Protein AF-A0AAN4Q5N5-F1 (afdb_monomer)

Radius of gyration: 26.05 Å; Cα contacts (8 Å, |Δi|>4): 125; chains: 1; bounding box: 65×45×70 Å

Mean predicted aligned error: 14.36 Å

Structure (mmCIF, N/CA/C/O backbone):
data_AF-A0AAN4Q5N5-F1
#
_entry.id   AF-A0AAN4Q5N5-F1
#
loop_
_atom_site.group_PDB
_atom_site.id
_atom_site.type_symbol
_atom_site.label_atom_id
_atom_site.label_alt_id
_atom_site.label_comp_id
_atom_site.label_asym_id
_atom_site.label_entity_id
_atom_site.label_seq_id
_atom_site.pdbx_PDB_ins_code
_atom_site.Cartn_x
_atom_site.Cartn_y
_atom_site.Cartn_z
_atom_site.occupancy
_atom_site.B_iso_or_equiv
_atom_site.auth_seq_id
_atom_site.auth_comp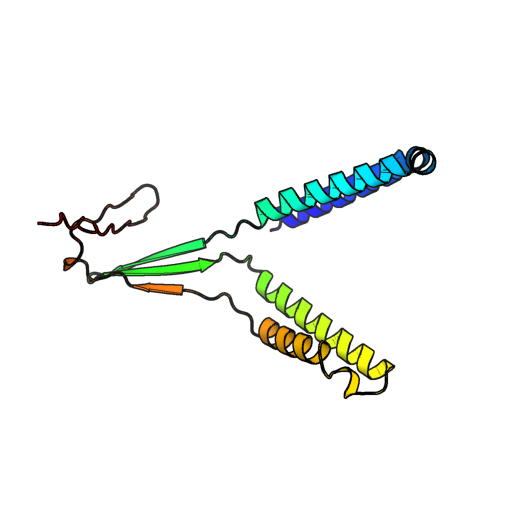_id
_atom_site.auth_asym_id
_atom_site.auth_atom_id
_atom_site.pdbx_PDB_model_num
ATOM 1 N N . MET A 1 1 ? 8.449 -7.986 3.850 1.00 55.00 1 MET A N 1
ATOM 2 C CA . MET A 1 1 ? 7.048 -8.357 4.132 1.00 55.00 1 MET A CA 1
ATOM 3 C C . MET A 1 1 ? 6.889 -9.237 5.375 1.00 55.00 1 MET A C 1
ATOM 5 O O . MET A 1 1 ? 6.251 -8.759 6.300 1.00 55.00 1 MET A O 1
ATOM 9 N N . ILE A 1 2 ? 7.484 -10.440 5.478 1.00 56.78 2 ILE A N 1
ATOM 10 C CA . ILE A 1 2 ? 7.458 -11.244 6.734 1.00 56.78 2 ILE A CA 1
ATOM 11 C C . ILE A 1 2 ? 7.983 -10.428 7.930 1.00 56.78 2 ILE A C 1
ATOM 13 O O . ILE A 1 2 ? 7.387 -10.409 9.001 1.00 56.78 2 ILE A O 1
ATOM 17 N N . THR A 1 3 ? 9.036 -9.644 7.704 1.00 63.94 3 THR A N 1
ATOM 18 C CA . THR A 1 3 ? 9.604 -8.712 8.687 1.00 63.94 3 THR A CA 1
ATOM 19 C C . THR A 1 3 ? 8.693 -7.528 9.027 1.00 63.94 3 THR A C 1
ATOM 21 O O . THR A 1 3 ? 8.743 -7.028 10.144 1.00 63.94 3 THR A O 1
ATOM 24 N N . GLN A 1 4 ? 7.836 -7.093 8.096 1.00 65.94 4 GLN A N 1
ATOM 25 C CA . GLN A 1 4 ? 6.906 -5.974 8.307 1.00 65.94 4 GLN A CA 1
ATOM 26 C C . GLN A 1 4 ? 5.695 -6.418 9.124 1.00 65.94 4 GLN A C 1
ATOM 28 O O . GLN A 1 4 ? 5.350 -5.749 10.089 1.00 65.94 4 GLN A O 1
ATOM 33 N N . LEU A 1 5 ? 5.111 -7.571 8.780 1.00 67.81 5 LEU A N 1
ATOM 34 C CA . LEU A 1 5 ? 4.032 -8.194 9.551 1.00 67.81 5 LEU A CA 1
ATOM 35 C C . LEU A 1 5 ? 4.487 -8.513 10.979 1.00 67.81 5 LEU A C 1
ATOM 37 O O . LEU A 1 5 ? 3.777 -8.197 11.933 1.00 67.81 5 LEU A O 1
ATOM 41 N N . GLY A 1 6 ? 5.700 -9.058 11.128 1.00 75.94 6 GLY A N 1
ATOM 42 C CA . GLY A 1 6 ? 6.315 -9.292 12.434 1.00 75.94 6 GLY A CA 1
ATOM 43 C C . GLY A 1 6 ? 6.485 -8.003 13.239 1.00 75.94 6 GLY A C 1
ATOM 44 O O . GLY A 1 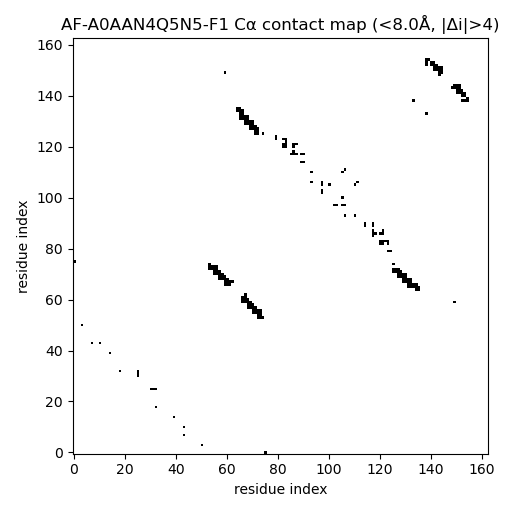6 ? 6.060 -7.949 14.388 1.00 75.94 6 GLY A O 1
ATOM 45 N N . PHE A 1 7 ? 7.019 -6.940 12.632 1.00 77.31 7 PHE A N 1
ATOM 46 C CA . PHE A 1 7 ? 7.175 -5.645 13.300 1.00 77.31 7 PHE A CA 1
ATOM 47 C C . PHE A 1 7 ? 5.831 -5.051 13.740 1.00 77.31 7 PHE A C 1
ATOM 49 O O . PHE A 1 7 ? 5.690 -4.651 14.892 1.00 77.31 7 PHE A O 1
ATOM 56 N N . THR A 1 8 ? 4.813 -5.062 12.872 1.00 80.06 8 THR A N 1
ATOM 57 C CA . THR A 1 8 ? 3.473 -4.573 13.231 1.00 80.06 8 THR A CA 1
ATOM 58 C C . THR A 1 8 ? 2.833 -5.394 14.347 1.00 80.06 8 THR A C 1
ATOM 60 O O . THR A 1 8 ? 2.217 -4.821 15.241 1.00 80.06 8 THR A O 1
ATOM 63 N N . ALA A 1 9 ? 3.007 -6.719 14.342 1.00 83.06 9 ALA A N 1
ATOM 64 C CA . ALA A 1 9 ? 2.487 -7.586 15.393 1.00 83.06 9 ALA A CA 1
ATOM 65 C C . ALA A 1 9 ? 3.173 -7.308 16.739 1.00 83.06 9 ALA A C 1
ATOM 67 O O . ALA A 1 9 ? 2.493 -7.130 17.746 1.00 83.06 9 ALA A O 1
ATOM 68 N N . VAL A 1 10 ? 4.505 -7.187 16.749 1.00 85.56 10 VAL A N 1
ATOM 69 C CA . VAL A 1 10 ? 5.278 -6.823 17.947 1.00 85.56 10 VAL A CA 1
ATOM 70 C C . VAL A 1 10 ? 4.851 -5.451 18.478 1.00 85.56 10 VAL A C 1
ATOM 72 O O . VAL A 1 10 ? 4.644 -5.309 19.682 1.00 85.56 10 VAL A O 1
ATOM 75 N N . HIS A 1 11 ? 4.636 -4.467 17.600 1.00 85.06 11 HIS A N 1
ATOM 76 C CA . HIS A 1 11 ? 4.149 -3.135 17.979 1.00 85.06 11 HIS A CA 1
ATOM 77 C C . HIS A 1 11 ? 2.771 -3.168 18.635 1.00 85.06 11 HIS A C 1
ATOM 79 O O . HIS A 1 11 ? 2.568 -2.518 19.659 1.00 85.06 11 HIS A O 1
ATOM 85 N N . LEU A 1 12 ? 1.826 -3.928 18.076 1.00 85.75 12 LEU A N 1
ATOM 86 C CA . LEU A 1 12 ? 0.476 -4.050 18.632 1.00 85.75 12 LEU A CA 1
ATOM 87 C C . LEU A 1 12 ? 0.478 -4.782 19.978 1.00 85.75 12 LEU A C 1
ATOM 89 O O . LEU A 1 12 ? -0.199 -4.348 20.909 1.00 85.75 12 LEU A O 1
ATOM 93 N N . ILE A 1 13 ? 1.283 -5.840 20.112 1.00 89.38 13 ILE A N 1
ATOM 94 C CA . ILE A 1 13 ? 1.438 -6.578 21.372 1.00 89.38 13 ILE A CA 1
ATOM 95 C C . ILE A 1 13 ? 2.039 -5.662 22.444 1.00 89.38 13 ILE A C 1
ATOM 97 O O . ILE A 1 13 ? 1.462 -5.528 23.523 1.00 89.38 13 ILE A O 1
ATOM 101 N N . ALA A 1 14 ? 3.133 -4.960 22.137 1.00 86.94 14 ALA A N 1
ATOM 102 C CA . ALA A 1 14 ? 3.762 -4.019 23.061 1.00 86.94 14 ALA A CA 1
ATOM 103 C C . ALA A 1 14 ? 2.807 -2.887 23.474 1.00 86.94 14 ALA A C 1
ATOM 105 O O . ALA A 1 14 ? 2.705 -2.571 24.659 1.00 86.94 14 ALA A O 1
ATOM 106 N N . GLY A 1 15 ? 2.055 -2.323 22.522 1.00 86.44 15 GLY A N 1
ATOM 107 C CA . GLY A 1 15 ? 1.046 -1.301 22.801 1.00 86.44 15 GLY A CA 1
ATOM 108 C C . GLY A 1 15 ? -0.060 -1.810 23.728 1.00 86.44 15 GLY A C 1
ATOM 109 O O . GLY A 1 15 ? -0.404 -1.142 24.702 1.00 86.44 15 GLY A O 1
ATOM 110 N N . SER A 1 16 ? -0.567 -3.022 23.485 1.00 87.06 16 SER A N 1
ATOM 111 C CA . SER A 1 16 ? -1.609 -3.628 24.321 1.00 87.06 16 SER A CA 1
ATOM 112 C C . SER A 1 16 ? -1.138 -3.896 25.757 1.00 87.06 16 SER A C 1
ATOM 114 O O . SER A 1 16 ? -1.865 -3.596 26.703 1.00 87.06 16 SER A O 1
ATOM 116 N N . LEU A 1 17 ? 0.105 -4.360 25.937 1.00 88.75 17 LEU A N 1
ATOM 117 C CA . LEU A 1 17 ? 0.707 -4.592 27.253 1.00 88.75 17 LEU A CA 1
ATOM 118 C C . LEU A 1 17 ? 0.920 -3.291 28.036 1.00 88.75 17 LEU A C 1
ATOM 120 O O . LEU A 1 17 ? 0.670 -3.260 29.239 1.00 88.75 17 LEU A O 1
ATOM 124 N N . ILE A 1 18 ? 1.336 -2.210 27.368 1.00 87.06 18 ILE A N 1
ATOM 125 C CA . ILE A 1 18 ? 1.511 -0.893 28.001 1.00 87.06 18 ILE A CA 1
ATOM 126 C C . ILE A 1 18 ? 0.162 -0.323 28.449 1.00 87.06 18 ILE A C 1
ATOM 128 O O . ILE A 1 18 ? 0.055 0.194 29.562 1.00 87.06 18 ILE A O 1
ATOM 132 N N . ILE A 1 19 ? -0.874 -0.441 27.611 1.00 87.25 19 ILE A N 1
ATOM 133 C CA . ILE A 1 19 ? -2.231 0.012 27.948 1.00 87.25 19 ILE A CA 1
ATOM 134 C C . ILE A 1 19 ? -2.778 -0.773 29.144 1.00 87.25 19 ILE A C 1
ATOM 136 O O . ILE A 1 19 ? -3.340 -0.181 30.064 1.00 87.25 19 ILE A O 1
ATOM 140 N N . TRP A 1 20 ? -2.573 -2.090 29.157 1.00 87.75 20 TRP A N 1
ATOM 141 C CA . TRP A 1 20 ? -3.022 -2.958 30.240 1.00 87.75 20 TRP A CA 1
ATOM 142 C C . TRP A 1 20 ? -2.274 -2.696 31.557 1.00 87.75 20 TRP A C 1
ATOM 144 O O . TRP A 1 20 ? -2.907 -2.492 32.590 1.00 87.75 20 TRP A O 1
ATOM 154 N N . GLY A 1 21 ? -0.939 -2.617 31.531 1.00 88.94 21 GLY A N 1
ATOM 155 C CA . GLY A 1 21 ? -0.123 -2.374 32.727 1.00 88.94 21 GLY A CA 1
ATOM 156 C C . GLY A 1 21 ? -0.261 -0.961 33.308 1.00 88.94 21 GLY A C 1
ATOM 157 O O . GLY A 1 21 ? -0.098 -0.770 34.510 1.00 88.94 21 GLY A O 1
ATOM 158 N N . GLY A 1 22 ? -0.589 0.032 32.476 1.00 85.75 22 GLY A N 1
ATOM 159 C CA . GLY A 1 22 ? -0.805 1.422 32.889 1.00 85.75 22 GLY A CA 1
ATOM 160 C C . GLY A 1 22 ? -2.262 1.787 33.184 1.00 85.75 22 GLY A C 1
ATOM 161 O O . GLY A 1 22 ? -2.541 2.957 33.447 1.00 85.75 22 GLY A O 1
ATOM 162 N N . TRP A 1 23 ? -3.188 0.821 33.137 1.00 86.56 23 TRP A N 1
ATOM 163 C CA . TRP A 1 23 ? -4.637 1.051 33.166 1.00 86.56 23 TRP A CA 1
ATOM 164 C C . TRP A 1 23 ? -5.094 1.979 34.299 1.00 86.56 23 TRP A C 1
ATOM 166 O O . TRP A 1 23 ? -5.813 2.948 34.061 1.00 86.56 23 TRP A O 1
ATOM 176 N N . THR A 1 24 ? -4.614 1.745 35.521 1.00 87.06 24 THR A N 1
ATOM 177 C CA . THR A 1 24 ? -4.951 2.558 36.701 1.00 87.06 24 THR A CA 1
ATOM 178 C C . THR A 1 24 ? -4.509 4.013 36.549 1.00 87.06 24 THR A C 1
ATOM 180 O O . THR A 1 24 ? -5.281 4.932 36.811 1.00 87.06 24 THR A O 1
ATOM 183 N N . ARG A 1 25 ? -3.303 4.243 36.022 1.0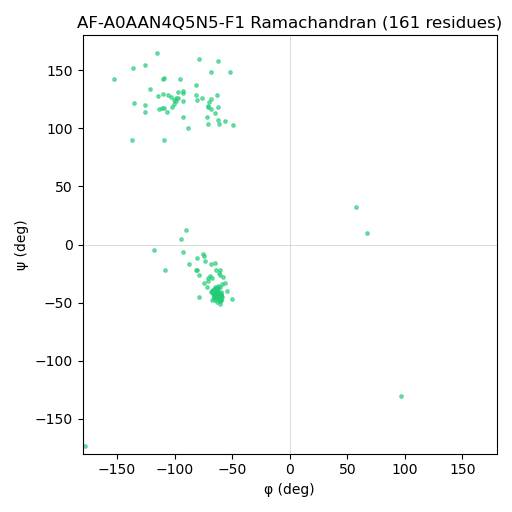0 84.75 25 ARG A N 1
ATOM 184 C CA . ARG A 1 25 ? -2.754 5.584 35.790 1.00 84.75 25 ARG A CA 1
ATOM 185 C C . ARG A 1 25 ? -3.455 6.325 34.649 1.00 84.75 25 ARG A C 1
ATOM 187 O O . ARG A 1 25 ? -3.535 7.552 34.671 1.00 84.75 25 ARG A O 1
ATOM 194 N N . PHE A 1 26 ? -3.983 5.600 33.666 1.00 85.12 26 PHE A N 1
ATOM 195 C CA . PHE A 1 26 ? -4.772 6.183 32.579 1.00 85.12 26 PHE A CA 1
ATOM 196 C C . PHE A 1 26 ? -6.176 6.592 33.014 1.00 85.12 26 PHE A C 1
ATOM 198 O O . PHE A 1 26 ? -6.677 7.605 32.526 1.00 85.12 26 PHE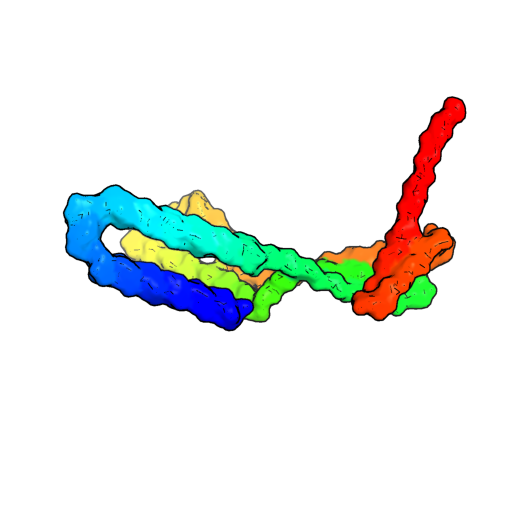 A O 1
ATOM 205 N N . LEU A 1 27 ? -6.782 5.858 33.953 1.00 84.44 27 LEU A N 1
ATOM 206 C CA . LEU A 1 27 ? -8.046 6.258 34.573 1.00 84.44 27 LEU A CA 1
ATOM 207 C C . LEU A 1 27 ? -7.888 7.544 35.398 1.00 84.44 27 LEU A C 1
ATOM 209 O O . LEU A 1 27 ? -8.759 8.408 35.350 1.00 84.44 27 LEU A O 1
ATOM 213 N N . GLU A 1 28 ? -6.761 7.706 36.096 1.00 88.38 28 GLU A N 1
ATOM 214 C CA . GLU A 1 28 ? -6.444 8.928 36.851 1.00 88.38 28 GLU A CA 1
ATOM 215 C C . GLU A 1 28 ? -6.107 10.121 35.945 1.00 88.38 28 GLU A C 1
ATOM 217 O O . GLU A 1 28 ? -6.448 11.264 36.252 1.00 88.38 28 GLU A O 1
ATOM 222 N N . SER A 1 29 ? -5.426 9.880 34.821 1.00 87.94 29 SER A N 1
ATOM 223 C CA . SER A 1 29 ? -5.037 10.930 33.881 1.00 87.94 29 SER A CA 1
ATOM 224 C C . SER A 1 29 ? -5.267 10.515 32.424 1.00 87.94 29 SER A C 1
ATOM 226 O O . SER A 1 29 ? -4.350 10.035 31.748 1.00 87.94 29 SER A O 1
ATOM 228 N N . PRO A 1 30 ? -6.462 10.795 31.872 1.00 84.62 30 PRO A N 1
ATOM 229 C CA . PRO A 1 30 ? -6.806 10.442 30.492 1.00 84.62 30 PRO A CA 1
ATOM 230 C C . PRO A 1 30 ? -5.884 11.091 29.451 1.00 84.62 30 PRO A C 1
ATOM 232 O O . PRO A 1 30 ? -5.665 10.554 28.366 1.00 84.62 30 PRO A O 1
ATOM 235 N N . LYS A 1 31 ? -5.290 12.244 29.791 1.00 88.75 31 LYS A N 1
ATOM 236 C CA . LYS A 1 31 ? -4.336 12.958 28.931 1.00 88.75 31 LYS A CA 1
ATOM 237 C C . LYS A 1 31 ? -3.103 12.105 28.614 1.00 88.75 31 LYS A C 1
ATOM 239 O O . LYS A 1 31 ? -2.618 12.149 27.487 1.00 88.75 31 LYS A O 1
ATOM 244 N N . PHE A 1 32 ? -2.625 11.299 29.565 1.00 84.62 32 PHE A N 1
ATOM 245 C CA . PHE A 1 32 ? -1.485 10.403 29.344 1.00 84.62 32 PHE A CA 1
ATOM 246 C C . PHE A 1 32 ? -1.804 9.295 28.339 1.00 84.62 32 PHE A C 1
ATOM 248 O O . PHE A 1 32 ? -0.968 8.980 27.494 1.00 84.62 32 PHE A O 1
ATOM 255 N N . LEU A 1 33 ? -3.019 8.747 28.387 1.00 85.12 33 LEU A N 1
ATOM 256 C CA . LEU A 1 33 ? -3.468 7.730 27.438 1.00 85.12 33 LEU A CA 1
ATOM 257 C C . LEU A 1 33 ? -3.501 8.287 26.010 1.00 85.12 33 LEU A C 1
ATOM 259 O O . LEU A 1 33 ? -2.987 7.658 25.089 1.00 85.12 33 LEU A O 1
ATOM 263 N N . ILE A 1 34 ? -4.025 9.503 25.839 1.00 86.44 34 ILE A N 1
ATOM 264 C CA . ILE A 1 34 ? -4.067 10.183 24.537 1.00 86.44 34 ILE A CA 1
ATOM 265 C C . ILE A 1 34 ? -2.650 10.385 23.980 1.00 86.44 34 ILE A C 1
ATOM 267 O O . ILE A 1 34 ? -2.404 10.076 22.815 1.00 86.44 34 ILE A O 1
ATOM 271 N N . ILE A 1 35 ? -1.704 10.843 24.808 1.00 88.00 35 ILE A N 1
ATOM 272 C CA . ILE A 1 35 ? -0.304 11.053 24.402 1.00 88.00 35 ILE A CA 1
ATOM 273 C C . ILE A 1 35 ? 0.346 9.739 23.949 1.00 88.00 35 ILE A C 1
ATOM 275 O O . ILE A 1 35 ? 1.012 9.716 22.916 1.00 88.00 35 ILE A O 1
ATOM 279 N N . ILE A 1 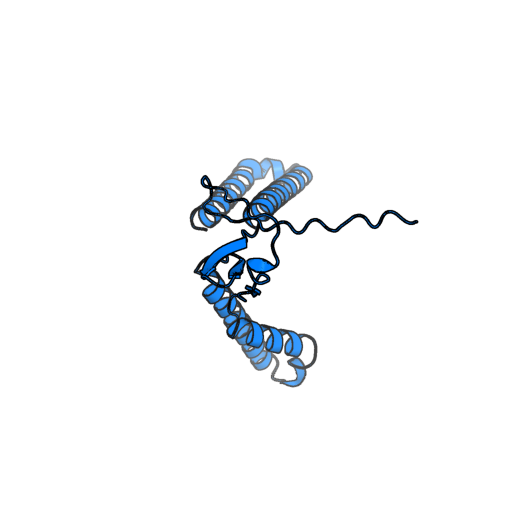36 ? 0.137 8.641 24.682 1.00 86.50 36 ILE A N 1
ATOM 280 C CA . ILE A 1 36 ? 0.706 7.334 24.326 1.00 86.50 36 ILE A CA 1
ATOM 281 C C . ILE A 1 36 ? 0.112 6.806 23.020 1.00 86.50 36 ILE A C 1
ATOM 283 O O . ILE A 1 36 ? 0.867 6.331 22.173 1.00 86.50 36 ILE A O 1
ATOM 287 N N . ILE A 1 37 ? -1.203 6.928 22.818 1.00 87.31 37 ILE A N 1
ATOM 288 C CA . ILE A 1 37 ? -1.851 6.522 21.562 1.00 87.31 37 ILE A CA 1
ATOM 289 C C . ILE A 1 37 ? -1.281 7.317 20.386 1.00 87.31 37 ILE A C 1
ATOM 291 O O . ILE A 1 37 ? -0.908 6.723 19.376 1.00 87.31 37 ILE A O 1
ATOM 295 N N . LEU A 1 38 ? -1.156 8.640 20.520 1.00 89.00 38 LEU A N 1
ATOM 296 C CA . LEU A 1 38 ? -0.568 9.501 19.490 1.00 89.00 38 LEU A CA 1
ATOM 297 C C . LEU A 1 38 ? 0.893 9.142 19.200 1.00 89.00 38 LEU A C 1
ATOM 299 O O . LEU A 1 38 ? 1.281 9.067 18.035 1.00 89.00 38 LEU A O 1
ATOM 303 N N . ALA A 1 39 ? 1.692 8.871 20.233 1.00 87.88 39 ALA A N 1
ATOM 304 C CA . ALA A 1 39 ? 3.084 8.465 20.075 1.00 87.88 39 ALA A CA 1
ATOM 305 C C . ALA A 1 39 ? 3.210 7.113 19.355 1.00 87.88 39 ALA A C 1
ATOM 307 O O . ALA A 1 39 ? 4.003 6.987 18.422 1.00 87.88 39 ALA A O 1
ATOM 308 N N . PHE A 1 40 ? 2.400 6.118 19.730 1.00 87.44 40 PHE A N 1
ATOM 309 C CA . PHE A 1 40 ? 2.376 4.807 19.074 1.00 87.44 40 PHE A CA 1
ATOM 310 C C . PHE A 1 40 ? 1.882 4.893 17.631 1.00 87.44 40 PHE A C 1
ATOM 312 O O . PHE A 1 40 ? 2.491 4.298 16.742 1.00 87.44 40 PHE A O 1
ATOM 319 N N . ALA A 1 41 ? 0.824 5.665 17.380 1.00 86.12 41 ALA A N 1
ATOM 320 C CA . ALA A 1 41 ? 0.296 5.891 16.040 1.00 86.12 41 ALA A CA 1
ATOM 321 C C . ALA A 1 41 ? 1.328 6.592 15.145 1.00 86.12 41 ALA A C 1
ATOM 323 O O . ALA A 1 41 ? 1.560 6.156 14.019 1.00 86.12 41 ALA A O 1
ATOM 324 N N . GLY A 1 42 ? 2.001 7.626 15.656 1.00 86.75 42 GLY A N 1
ATOM 325 C CA . GLY A 1 42 ? 3.062 8.331 14.939 1.00 86.75 42 GLY A CA 1
ATOM 326 C C . GLY A 1 42 ? 4.266 7.437 14.650 1.00 86.75 42 GLY A C 1
ATOM 327 O O . GLY A 1 42 ? 4.795 7.449 13.542 1.00 86.75 42 GLY A O 1
ATOM 328 N N . ASN A 1 43 ? 4.667 6.605 15.611 1.00 85.31 43 ASN A N 1
ATOM 329 C CA . ASN A 1 43 ? 5.764 5.659 15.443 1.00 85.31 43 ASN A CA 1
ATOM 330 C C . ASN A 1 43 ? 5.429 4.583 14.397 1.00 85.31 43 ASN A C 1
ATOM 332 O O . ASN A 1 43 ? 6.219 4.336 13.486 1.00 85.31 43 ASN A O 1
ATOM 336 N N . LEU A 1 44 ? 4.225 4.011 14.466 1.00 83.00 44 LEU A N 1
ATOM 337 C CA . LEU A 1 44 ? 3.733 3.058 13.476 1.00 83.00 44 LEU A CA 1
ATOM 338 C C . LEU A 1 44 ? 3.674 3.694 12.082 1.00 83.00 44 LEU A C 1
ATOM 340 O O . LEU A 1 44 ? 4.146 3.088 11.123 1.00 83.00 44 LEU A O 1
ATOM 344 N N . ALA A 1 45 ? 3.156 4.919 11.965 1.00 82.06 45 ALA A N 1
ATOM 345 C CA . ALA A 1 45 ? 3.105 5.657 10.706 1.00 82.06 45 ALA A CA 1
ATOM 346 C C . ALA A 1 45 ? 4.508 5.941 10.148 1.00 82.06 45 ALA A C 1
ATOM 348 O O . ALA A 1 45 ? 4.740 5.745 8.957 1.00 82.06 45 ALA A O 1
ATOM 349 N N . TYR A 1 46 ? 5.457 6.330 11.002 1.00 80.06 46 TYR A N 1
ATOM 350 C CA . TYR A 1 46 ? 6.847 6.587 10.624 1.00 80.06 46 TYR A CA 1
ATOM 351 C C . TYR A 1 46 ? 7.523 5.338 10.052 1.00 80.06 46 TYR A C 1
ATOM 353 O O . TYR A 1 46 ? 8.052 5.367 8.939 1.00 80.06 46 TYR A O 1
ATOM 361 N N . TYR A 1 47 ? 7.450 4.212 10.766 1.00 72.69 47 TYR A N 1
ATOM 362 C CA . TYR A 1 47 ? 8.032 2.958 10.291 1.00 72.69 47 TYR A CA 1
ATOM 363 C C . TYR A 1 47 ? 7.320 2.435 9.048 1.00 72.69 47 TYR A C 1
ATOM 365 O O . TYR A 1 47 ? 7.977 2.004 8.103 1.00 72.69 47 TYR A O 1
ATOM 373 N N . THR A 1 48 ? 5.993 2.532 9.002 1.00 72.94 48 THR A N 1
ATOM 374 C CA . THR A 1 48 ? 5.210 2.143 7.827 1.00 72.94 48 THR A CA 1
ATOM 375 C C . THR A 1 48 ? 5.603 2.986 6.613 1.00 72.94 48 THR A C 1
ATOM 377 O O . THR A 1 48 ? 5.860 2.422 5.557 1.00 72.94 48 THR A O 1
ATOM 380 N N . GLY A 1 49 ? 5.775 4.303 6.756 1.00 70.12 49 GLY A N 1
ATOM 381 C CA . GLY A 1 49 ? 6.229 5.192 5.682 1.00 70.12 49 GLY A CA 1
ATOM 382 C C . GLY A 1 49 ? 7.641 4.877 5.179 1.00 70.12 49 GLY A C 1
ATOM 383 O O . GLY A 1 49 ? 7.861 4.797 3.971 1.00 70.12 49 GLY A O 1
ATOM 384 N N . LEU A 1 50 ? 8.591 4.619 6.083 1.00 67.62 50 LEU A N 1
ATOM 385 C CA . LEU A 1 50 ? 9.949 4.204 5.707 1.00 67.62 50 LEU A CA 1
ATOM 386 C C . LEU A 1 50 ? 9.967 2.857 4.977 1.00 67.62 50 LEU A C 1
ATOM 388 O O . LEU A 1 50 ? 10.728 2.667 4.028 1.00 67.62 50 LEU A O 1
ATOM 392 N N . LEU A 1 51 ? 9.122 1.923 5.410 1.00 61.66 51 LEU A N 1
ATOM 393 C CA . LEU A 1 51 ? 9.032 0.577 4.851 1.00 61.66 51 LEU A CA 1
ATOM 394 C C . LEU A 1 51 ? 8.199 0.523 3.558 1.00 61.66 51 LEU A C 1
ATOM 396 O O . LEU A 1 51 ? 8.385 -0.397 2.766 1.00 61.66 51 LEU A O 1
ATOM 400 N N . ILE A 1 52 ? 7.319 1.505 3.326 1.00 61.00 52 ILE A N 1
ATOM 401 C CA . ILE A 1 52 ? 6.569 1.706 2.076 1.00 61.00 52 ILE A CA 1
ATOM 402 C C . ILE A 1 52 ? 7.455 2.287 0.972 1.00 61.00 52 ILE A C 1
ATOM 404 O O . ILE A 1 52 ? 7.009 2.312 -0.170 1.00 61.00 52 ILE A O 1
ATOM 408 N N . ARG A 1 53 ? 8.705 2.704 1.245 1.00 62.38 53 ARG A N 1
ATOM 409 C CA . ARG A 1 53 ? 9.626 3.173 0.196 1.00 62.38 53 ARG A CA 1
ATOM 410 C C . ARG A 1 53 ? 9.666 2.162 -0.951 1.00 62.38 53 ARG A C 1
ATOM 412 O O . ARG A 1 53 ? 10.307 1.114 -0.856 1.00 62.38 53 ARG A O 1
ATOM 419 N N . GLN A 1 54 ? 8.973 2.498 -2.034 1.00 61.91 54 GLN A N 1
ATOM 420 C CA . GLN A 1 54 ? 8.825 1.605 -3.164 1.00 61.91 54 GLN A CA 1
ATOM 421 C C . GLN A 1 54 ? 10.172 1.529 -3.868 1.00 61.91 54 GLN A C 1
ATOM 423 O O . GLN A 1 54 ? 10.729 2.540 -4.299 1.00 61.91 54 GLN A O 1
ATOM 428 N N . LYS A 1 55 ? 10.732 0.324 -3.932 1.00 65.56 55 LYS A N 1
ATOM 429 C CA . LYS A 1 55 ? 11.945 0.083 -4.705 1.00 65.56 55 LYS A CA 1
ATOM 430 C C . LYS A 1 55 ? 11.536 -0.065 -6.161 1.00 65.56 55 LYS A C 1
ATOM 432 O O . LYS A 1 55 ? 10.698 -0.903 -6.467 1.00 65.56 55 LYS A O 1
ATOM 437 N N . THR A 1 56 ? 12.106 0.729 -7.052 1.00 71.38 56 THR A N 1
ATOM 438 C CA . THR A 1 56 ? 12.036 0.455 -8.486 1.00 71.38 56 THR A CA 1
ATOM 439 C C . THR A 1 56 ? 13.100 -0.584 -8.820 1.00 71.38 56 THR A C 1
ATOM 441 O O . THR A 1 56 ? 14.253 -0.454 -8.408 1.00 71.38 56 THR A O 1
ATOM 444 N N . ILE A 1 57 ? 12.702 -1.655 -9.502 1.00 73.81 57 ILE A N 1
ATOM 445 C CA . ILE A 1 57 ? 13.629 -2.642 -10.053 1.00 73.81 57 ILE A CA 1
ATOM 446 C C . ILE A 1 57 ? 13.841 -2.282 -11.513 1.00 73.81 57 ILE A C 1
ATOM 448 O O . ILE A 1 57 ? 12.876 -2.040 -12.237 1.00 73.81 57 ILE A O 1
ATOM 452 N N . TYR A 1 58 ? 15.105 -2.240 -11.915 1.00 74.31 58 TYR A N 1
ATOM 453 C CA . TYR A 1 58 ? 15.522 -1.997 -13.286 1.00 74.31 58 TYR A CA 1
ATOM 454 C C . TYR A 1 58 ? 16.096 -3.295 -13.849 1.00 74.31 58 TYR A C 1
ATOM 456 O O . TYR A 1 58 ? 16.936 -3.930 -13.216 1.00 74.31 58 TYR A O 1
ATOM 464 N N . ASN A 1 59 ? 15.620 -3.697 -15.021 1.00 76.00 59 ASN A N 1
ATOM 465 C CA . ASN A 1 59 ? 16.143 -4.806 -15.798 1.00 76.00 59 ASN A CA 1
ATOM 466 C C . ASN A 1 59 ? 16.741 -4.245 -17.091 1.00 76.00 59 ASN A C 1
ATOM 468 O O . ASN A 1 59 ? 16.035 -3.647 -17.908 1.00 76.00 59 ASN A O 1
ATOM 472 N N . TYR A 1 60 ? 18.050 -4.413 -17.257 1.00 74.50 60 TYR A N 1
ATOM 473 C CA . TYR A 1 60 ? 18.797 -3.912 -18.403 1.00 74.50 60 TYR A CA 1
ATOM 474 C C . TYR A 1 60 ? 19.076 -5.066 -19.360 1.00 74.50 60 TYR A C 1
ATOM 476 O O . TYR A 1 60 ? 19.769 -6.019 -19.017 1.00 74.50 60 TYR A O 1
ATOM 484 N N . THR A 1 61 ? 18.566 -4.975 -20.585 1.00 76.06 61 THR A N 1
ATOM 485 C CA . THR A 1 61 ? 18.919 -5.902 -21.665 1.00 76.06 61 THR A CA 1
ATOM 486 C C . THR A 1 61 ? 19.764 -5.164 -22.695 1.00 76.06 61 THR A C 1
ATOM 488 O O . THR A 1 61 ? 19.313 -4.197 -23.314 1.00 76.06 61 THR A O 1
ATOM 491 N N . LEU A 1 62 ? 21.005 -5.617 -22.867 1.00 75.25 62 LEU A N 1
ATOM 492 C CA . LEU A 1 62 ? 21.958 -5.052 -23.818 1.00 75.25 62 LEU A CA 1
ATOM 493 C C . LEU A 1 62 ? 21.866 -5.807 -25.141 1.00 75.25 62 LEU A C 1
ATOM 495 O O . LEU A 1 62 ? 22.022 -7.026 -25.176 1.00 75.25 62 LEU A O 1
ATOM 499 N N . LYS A 1 63 ? 21.613 -5.083 -26.230 1.00 77.44 63 LYS A N 1
ATOM 500 C CA . LYS A 1 63 ? 21.632 -5.617 -27.596 1.00 77.44 63 LYS A CA 1
ATOM 501 C C . LYS A 1 63 ? 22.761 -4.957 -28.382 1.00 77.44 63 LYS A C 1
ATOM 503 O O . LYS A 1 63 ? 23.278 -3.919 -27.979 1.00 77.44 63 LYS A O 1
ATOM 508 N N . THR A 1 64 ? 23.121 -5.530 -29.526 1.00 72.31 64 THR A N 1
ATOM 509 C CA . THR A 1 64 ? 24.138 -4.970 -30.436 1.00 72.31 64 THR A CA 1
ATOM 510 C C . THR A 1 64 ? 23.778 -3.584 -30.966 1.00 72.31 64 THR A C 1
ATOM 512 O O . THR A 1 64 ? 24.672 -2.829 -31.329 1.00 72.31 64 THR A O 1
ATOM 515 N N . ASP A 1 65 ? 22.490 -3.231 -30.956 1.00 70.12 65 ASP A N 1
ATOM 516 C CA . ASP A 1 65 ? 21.976 -2.041 -31.641 1.00 70.12 65 ASP A CA 1
ATOM 517 C C . ASP A 1 65 ? 21.564 -0.924 -30.659 1.00 70.12 65 ASP A C 1
ATOM 519 O O . ASP A 1 65 ? 21.526 0.245 -31.038 1.00 70.12 65 ASP A O 1
ATOM 523 N N . GLY A 1 66 ? 21.289 -1.263 -29.392 1.00 72.44 66 GLY A N 1
ATOM 524 C CA . GLY A 1 66 ? 20.925 -0.334 -28.310 1.00 72.44 66 GLY A CA 1
ATOM 525 C C . GLY A 1 66 ? 20.716 -1.043 -26.960 1.00 72.44 66 GLY A C 1
ATOM 526 O O . GLY A 1 66 ? 20.928 -2.253 -26.846 1.00 72.44 66 GLY A O 1
ATOM 527 N N . ALA A 1 67 ? 20.254 -0.312 -25.940 1.00 77.12 67 ALA A N 1
ATOM 528 C CA . ALA A 1 67 ? 19.848 -0.873 -24.646 1.00 77.12 67 ALA A CA 1
ATOM 529 C C . ALA A 1 67 ? 18.329 -0.779 -24.463 1.00 77.12 67 ALA A C 1
ATOM 531 O O . ALA A 1 67 ? 17.697 0.218 -24.815 1.00 77.12 67 ALA A O 1
ATOM 532 N N . THR A 1 68 ? 17.727 -1.794 -23.856 1.00 76.12 68 THR A N 1
ATOM 533 C CA . THR A 1 68 ? 16.341 -1.726 -23.382 1.00 76.12 68 THR A CA 1
ATOM 534 C C . THR A 1 68 ? 16.330 -1.819 -21.868 1.00 76.12 68 THR A C 1
ATOM 536 O O . THR A 1 68 ? 16.929 -2.728 -21.295 1.00 76.12 68 THR A O 1
ATOM 539 N N . VAL A 1 69 ? 15.661 -0.863 -21.230 1.00 78.81 69 VAL A N 1
ATOM 540 C CA . VAL A 1 69 ? 15.474 -0.797 -19.784 1.00 78.81 69 VAL A CA 1
ATOM 541 C C . VAL A 1 69 ? 14.011 -1.056 -19.491 1.00 78.81 69 VAL A C 1
ATOM 543 O O . VAL A 1 69 ? 13.141 -0.281 -19.888 1.00 78.81 69 VAL A O 1
ATOM 546 N N . GLU A 1 70 ? 13.744 -2.134 -18.778 1.00 79.62 70 GLU A N 1
ATOM 547 C CA . GLU A 1 70 ? 12.429 -2.407 -18.221 1.00 79.62 70 GLU A CA 1
ATOM 548 C C . GLU A 1 70 ? 12.479 -2.024 -16.753 1.00 79.62 70 GLU A C 1
ATOM 550 O O . GLU A 1 70 ? 13.318 -2.527 -16.008 1.00 79.62 70 GLU A O 1
ATOM 555 N N . TYR A 1 71 ? 11.625 -1.101 -16.328 1.00 77.31 71 TYR A N 1
ATOM 556 C CA . TYR A 1 71 ? 11.530 -0.743 -14.924 1.00 77.31 71 TYR A CA 1
ATOM 557 C C . TYR A 1 71 ? 10.120 -0.976 -14.414 1.00 77.31 71 TYR A C 1
ATOM 559 O O . TYR A 1 71 ? 9.128 -0.605 -15.044 1.00 77.31 71 TYR A O 1
ATOM 567 N N . TYR A 1 72 ? 10.041 -1.602 -13.250 1.00 76.69 72 TYR A N 1
ATOM 568 C CA . TYR A 1 72 ? 8.786 -1.851 -12.565 1.00 76.69 72 TYR A CA 1
ATOM 569 C C . TYR A 1 72 ? 8.928 -1.536 -11.085 1.00 76.69 72 TYR A C 1
ATOM 571 O O . TYR A 1 72 ? 10.006 -1.600 -10.486 1.00 76.69 72 TYR A O 1
ATOM 579 N N . LEU A 1 73 ? 7.810 -1.155 -10.486 1.00 80.31 73 LEU A N 1
ATOM 580 C CA . LEU A 1 73 ? 7.737 -0.900 -9.061 1.00 80.31 73 LEU A CA 1
ATOM 581 C C . LEU A 1 73 ? 7.700 -2.245 -8.339 1.00 80.31 73 LEU A C 1
ATOM 583 O O . LEU A 1 73 ? 6.879 -3.101 -8.667 1.00 80.31 73 LEU A O 1
ATOM 587 N N . HIS A 1 74 ? 8.599 -2.464 -7.385 1.00 73.81 74 HIS A N 1
ATOM 588 C CA . HIS A 1 74 ? 8.620 -3.703 -6.625 1.00 73.81 74 HIS A CA 1
ATOM 589 C C . HIS A 1 74 ? 7.419 -3.741 -5.685 1.00 73.81 74 HIS A C 1
ATOM 591 O O . HIS A 1 74 ? 7.402 -3.081 -4.641 1.00 73.81 74 HIS A O 1
AT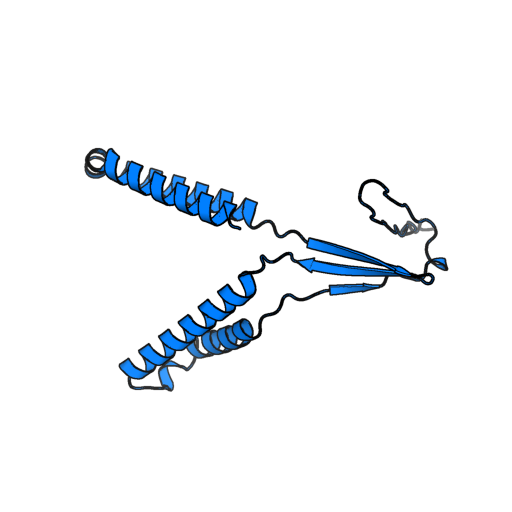OM 597 N N . TYR A 1 75 ? 6.425 -4.535 -6.067 1.00 68.69 75 TYR A N 1
ATOM 598 C CA . TYR A 1 75 ? 5.363 -4.967 -5.179 1.00 68.69 75 TYR A CA 1
ATOM 599 C C . TYR A 1 75 ? 5.710 -6.335 -4.596 1.00 68.69 75 TYR A C 1
ATOM 601 O O . TYR A 1 75 ? 6.285 -7.169 -5.292 1.00 68.69 75 TYR A O 1
ATOM 609 N N . PRO A 1 76 ? 5.377 -6.579 -3.322 1.00 69.75 76 PRO A N 1
ATOM 610 C CA . PRO A 1 76 ? 5.570 -7.888 -2.722 1.00 69.75 76 PRO A CA 1
ATOM 611 C C . PRO A 1 76 ? 4.610 -8.907 -3.358 1.00 69.75 76 PRO A C 1
ATOM 613 O O . PRO A 1 76 ? 3.491 -8.551 -3.722 1.00 69.75 76 PRO A O 1
ATOM 616 N N . ASP A 1 77 ? 5.019 -10.173 -3.443 1.00 72.81 77 ASP A N 1
ATOM 617 C CA . ASP A 1 77 ? 4.331 -11.208 -4.242 1.00 72.81 77 ASP A CA 1
ATOM 618 C C . ASP A 1 77 ? 2.852 -11.425 -3.859 1.00 72.81 77 ASP A C 1
ATOM 620 O O . ASP A 1 77 ? 2.014 -11.764 -4.691 1.00 72.81 77 ASP A O 1
ATOM 624 N N . PHE A 1 78 ? 2.490 -11.164 -2.601 1.00 71.25 78 PHE A N 1
ATOM 625 C CA . PHE A 1 78 ? 1.108 -11.249 -2.111 1.00 71.25 78 PHE A CA 1
ATOM 626 C C . PHE A 1 78 ? 0.231 -10.028 -2.440 1.00 71.25 78 PHE A C 1
ATOM 628 O O . PHE A 1 78 ? -0.977 -10.088 -2.213 1.00 71.25 78 PHE A O 1
ATOM 635 N N . ALA A 1 79 ? 0.799 -8.909 -2.908 1.00 73.50 79 ALA A N 1
ATOM 636 C CA . ALA A 1 79 ? 0.074 -7.645 -3.061 1.00 73.50 79 ALA A CA 1
ATOM 637 C C . ALA A 1 79 ? -1.115 -7.783 -4.016 1.00 73.50 79 ALA A C 1
ATOM 639 O O . ALA A 1 79 ? -2.201 -7.295 -3.712 1.00 73.50 79 ALA A O 1
ATOM 640 N N . SER A 1 80 ? -0.935 -8.508 -5.125 1.00 75.19 80 SER A N 1
ATOM 641 C CA . SER A 1 80 ? -2.024 -8.782 -6.068 1.00 75.19 80 SER A CA 1
ATOM 642 C C . SER A 1 80 ? -3.163 -9.549 -5.388 1.00 75.19 80 SER A C 1
ATOM 644 O O . SER A 1 80 ? -4.314 -9.119 -5.442 1.00 75.19 80 SER A O 1
ATOM 646 N N . SER A 1 81 ? -2.852 -10.625 -4.657 1.00 80.62 81 SER A N 1
ATOM 647 C CA . SER A 1 81 ? -3.850 -11.398 -3.903 1.00 80.62 81 SER A CA 1
ATOM 648 C C . SER A 1 81 ? -4.533 -10.577 -2.807 1.00 80.62 81 SER A C 1
ATOM 650 O O . SER A 1 81 ? -5.736 -10.712 -2.600 1.00 80.62 81 SER A O 1
ATOM 652 N N . PHE A 1 82 ? -3.799 -9.695 -2.127 1.00 79.19 82 PHE A N 1
ATOM 653 C CA . PHE A 1 82 ? -4.343 -8.803 -1.103 1.00 79.19 82 PHE A CA 1
ATOM 654 C C . PHE A 1 82 ? -5.341 -7.797 -1.690 1.00 79.19 82 PHE A C 1
ATOM 656 O O . PHE A 1 82 ? -6.452 -7.662 -1.180 1.00 79.19 82 PHE A O 1
ATOM 663 N N . PHE A 1 83 ? -4.989 -7.141 -2.798 1.00 81.44 83 PHE A N 1
ATOM 664 C CA . PHE A 1 83 ? -5.878 -6.208 -3.488 1.00 81.44 83 PHE A CA 1
ATOM 665 C C . PHE A 1 83 ? -7.120 -6.905 -4.053 1.00 81.44 83 PHE A C 1
ATOM 667 O O . PHE A 1 83 ? -8.233 -6.410 -3.867 1.00 81.44 83 PHE A O 1
ATOM 674 N N . LYS A 1 84 ? -6.964 -8.098 -4.641 1.00 86.81 84 LYS A N 1
ATOM 675 C CA . LYS A 1 84 ? -8.096 -8.934 -5.073 1.00 86.81 84 LYS A CA 1
ATOM 676 C C . LYS A 1 84 ? -8.998 -9.317 -3.896 1.00 86.81 84 LYS A C 1
ATOM 678 O O . LYS A 1 84 ? -10.217 -9.222 -4.008 1.00 86.81 84 LYS A O 1
ATOM 683 N N . GLY A 1 85 ? -8.417 -9.680 -2.752 1.00 86.75 85 GLY A N 1
ATOM 684 C CA . GLY A 1 85 ? -9.158 -9.993 -1.528 1.00 86.75 85 GLY A CA 1
ATOM 685 C C . GLY A 1 85 ? -9.979 -8.811 -1.006 1.00 86.75 85 GLY A C 1
ATOM 686 O O . GLY A 1 85 ? -11.165 -8.972 -0.721 1.00 86.75 85 GLY A O 1
ATOM 687 N N . ILE A 1 86 ? -9.387 -7.611 -0.946 1.00 85.25 86 ILE A N 1
ATOM 688 C CA . ILE A 1 86 ? -10.104 -6.383 -0.564 1.00 85.25 86 ILE A CA 1
ATOM 689 C C . ILE A 1 86 ? -11.254 -6.107 -1.534 1.00 85.25 86 ILE A C 1
ATOM 691 O O . ILE A 1 86 ? -12.361 -5.814 -1.089 1.00 85.25 86 ILE A O 1
ATOM 695 N N . ALA A 1 87 ? -11.022 -6.224 -2.843 1.00 88.25 87 ALA A N 1
ATOM 696 C CA . ALA A 1 87 ? -12.064 -5.999 -3.838 1.00 88.25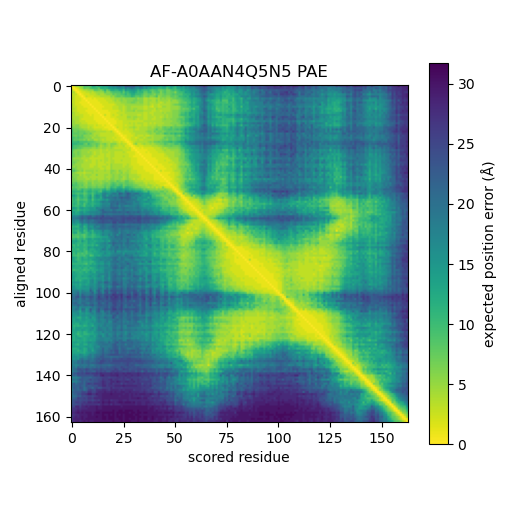 87 ALA A CA 1
ATOM 697 C C . ALA A 1 87 ? -13.265 -6.938 -3.641 1.00 88.25 87 ALA A C 1
ATOM 699 O O . ALA A 1 87 ? -14.407 -6.479 -3.639 1.00 88.25 87 ALA A O 1
ATOM 700 N N . ILE A 1 88 ? -13.012 -8.232 -3.409 1.00 90.50 88 ILE A N 1
ATOM 701 C CA . ILE A 1 88 ? -14.059 -9.223 -3.119 1.00 90.50 88 ILE A CA 1
ATOM 702 C C . ILE A 1 88 ? -14.813 -8.848 -1.841 1.00 90.50 88 ILE A C 1
ATOM 704 O O . ILE A 1 88 ? -16.042 -8.831 -1.844 1.00 90.50 88 ILE A O 1
ATOM 708 N N . ALA A 1 89 ? -14.103 -8.508 -0.763 1.00 88.31 89 ALA A N 1
ATOM 709 C CA . ALA A 1 89 ? -14.726 -8.131 0.503 1.00 88.31 89 ALA A CA 1
ATOM 710 C C . ALA A 1 89 ? -15.640 -6.905 0.352 1.00 88.31 89 ALA A C 1
ATOM 712 O O . ALA A 1 89 ? -16.772 -6.915 0.828 1.00 88.31 89 ALA A O 1
ATOM 713 N N . VAL A 1 90 ? -15.182 -5.874 -0.363 1.00 87.69 90 VAL A N 1
ATOM 714 C CA . VAL A 1 90 ? -15.960 -4.657 -0.633 1.00 87.69 90 VAL A CA 1
ATOM 715 C C . VAL A 1 90 ? -17.219 -4.971 -1.444 1.00 87.69 90 VAL A C 1
ATOM 717 O O . VAL A 1 90 ? -18.302 -4.500 -1.097 1.00 87.69 90 VAL A O 1
ATOM 720 N N . ILE A 1 91 ? -17.112 -5.805 -2.483 1.00 87.62 91 ILE A N 1
ATOM 721 C CA . ILE A 1 91 ? -18.267 -6.250 -3.275 1.00 87.62 91 ILE A CA 1
ATOM 722 C C . ILE A 1 91 ? -19.275 -6.992 -2.390 1.00 87.62 91 ILE A C 1
ATOM 724 O O . ILE A 1 91 ? -20.464 -6.675 -2.425 1.00 87.62 91 ILE A O 1
ATOM 728 N N . LEU A 1 92 ? -18.813 -7.935 -1.565 1.00 89.44 92 LEU A N 1
ATOM 729 C CA . LEU A 1 92 ? -19.674 -8.698 -0.660 1.00 89.44 92 LEU A CA 1
ATOM 730 C C . LEU A 1 92 ? -20.387 -7.798 0.354 1.00 89.44 92 LEU A C 1
ATOM 732 O O . LEU A 1 92 ? -21.580 -7.979 0.584 1.00 89.44 92 LEU A O 1
ATOM 736 N N . ILE A 1 93 ? -19.694 -6.803 0.915 1.00 88.75 93 ILE A N 1
ATOM 737 C CA . ILE A 1 93 ? -20.287 -5.827 1.838 1.00 88.75 93 ILE A CA 1
ATOM 738 C C . ILE A 1 93 ? -21.412 -5.050 1.149 1.00 88.75 93 ILE A C 1
ATOM 740 O O . ILE A 1 93 ? -22.497 -4.920 1.713 1.00 88.75 93 ILE A O 1
ATOM 744 N N . PHE A 1 94 ? -21.202 -4.569 -0.078 1.00 85.12 94 PHE A N 1
ATOM 745 C CA . PHE A 1 94 ? -22.247 -3.836 -0.795 1.00 85.12 94 PHE A CA 1
ATOM 746 C C . PHE A 1 94 ? -23.437 -4.713 -1.176 1.00 85.12 94 PHE A C 1
ATOM 748 O O . PHE A 1 94 ? -24.575 -4.272 -1.027 1.00 85.12 94 PHE A O 1
ATOM 755 N N . VAL A 1 95 ? -23.201 -5.955 -1.606 1.00 85.31 95 VAL A N 1
ATOM 756 C CA . VAL A 1 95 ? -24.278 -6.924 -1.863 1.00 85.31 95 VAL A CA 1
ATOM 757 C C . VAL A 1 95 ? -25.074 -7.190 -0.585 1.00 85.31 95 VAL A C 1
ATOM 759 O O . VAL A 1 95 ? -26.302 -7.169 -0.609 1.00 85.31 95 VAL A O 1
ATOM 762 N N . PHE A 1 96 ? -24.392 -7.370 0.547 1.00 86.38 96 PHE A N 1
ATOM 763 C CA . PHE A 1 96 ? -25.031 -7.594 1.839 1.00 86.38 96 PHE A CA 1
ATOM 764 C C . PHE A 1 96 ? -25.897 -6.403 2.276 1.00 86.38 96 PHE A C 1
ATOM 766 O O . PHE A 1 96 ? -27.051 -6.585 2.664 1.00 86.38 96 PHE A O 1
ATOM 773 N N . ILE A 1 97 ? -25.389 -5.175 2.146 1.00 85.19 97 ILE A N 1
ATOM 774 C CA . ILE A 1 97 ? -26.147 -3.956 2.469 1.00 85.19 97 ILE A CA 1
ATOM 775 C C . ILE A 1 97 ? -27.346 -3.785 1.526 1.00 85.19 97 ILE A C 1
ATOM 777 O O . ILE A 1 97 ? -28.433 -3.423 1.979 1.00 85.19 97 ILE A O 1
ATOM 781 N N . ALA A 1 98 ? -27.187 -4.073 0.232 1.00 83.75 98 ALA A N 1
ATOM 782 C CA . ALA A 1 98 ? -28.276 -3.985 -0.738 1.00 83.75 98 ALA A CA 1
ATOM 783 C C . ALA A 1 98 ? -29.413 -4.969 -0.412 1.00 83.75 98 ALA A C 1
ATOM 785 O O . ALA A 1 98 ? -30.582 -4.592 -0.501 1.00 83.75 98 ALA A O 1
ATOM 786 N N . LEU A 1 99 ? -29.080 -6.189 0.033 1.00 84.06 99 LEU A N 1
ATOM 787 C CA . LEU A 1 99 ? -30.056 -7.177 0.506 1.00 84.06 99 LEU A CA 1
ATOM 788 C C . LEU A 1 99 ? -30.793 -6.704 1.765 1.00 84.06 99 LEU A C 1
ATOM 790 O O . LEU A 1 99 ? -32.012 -6.831 1.828 1.00 84.06 99 LEU A O 1
ATOM 794 N N . LEU A 1 100 ? -30.085 -6.121 2.740 1.00 85.06 100 LEU A N 1
ATOM 795 C CA . LEU A 1 100 ? -30.704 -5.573 3.956 1.00 85.06 100 LEU A CA 1
ATOM 796 C C . LEU A 1 100 ? -31.635 -4.389 3.665 1.00 85.06 100 LEU A C 1
ATOM 798 O O . LEU A 1 100 ? -32.663 -4.234 4.318 1.00 85.06 100 LEU A O 1
ATOM 802 N N . THR A 1 101 ? -31.275 -3.552 2.693 1.00 83.12 101 THR A N 1
ATOM 803 C CA . THR A 1 101 ? -32.006 -2.314 2.372 1.00 83.12 101 THR A CA 1
ATOM 804 C C . THR A 1 101 ? -33.153 -2.556 1.380 1.00 83.12 101 THR A C 1
ATOM 806 O O . THR A 1 101 ? -34.030 -1.709 1.232 1.00 83.12 101 THR A O 1
ATOM 809 N N . GLY A 1 102 ? -33.161 -3.694 0.673 1.00 80.19 102 GLY A N 1
ATOM 810 C CA . GLY A 1 102 ? -34.202 -4.062 -0.296 1.00 80.19 102 GLY A CA 1
ATOM 811 C C . GLY A 1 102 ? -34.254 -3.183 -1.552 1.00 80.19 102 GLY A C 1
ATOM 812 O O . GLY A 1 102 ? -35.203 -3.277 -2.326 1.00 80.19 102 GLY A O 1
ATOM 813 N N . SER A 1 103 ? -33.258 -2.317 -1.768 1.00 77.56 103 SER A N 1
ATOM 814 C CA . SER A 1 103 ? -33.246 -1.344 -2.861 1.00 77.56 103 SER A CA 1
ATOM 815 C C . SER A 1 103 ? -31.894 -1.288 -3.559 1.00 77.56 103 SER A C 1
ATOM 817 O O . SER A 1 103 ? -30.869 -0.957 -2.961 1.00 77.56 103 SER A O 1
ATOM 819 N N . LEU A 1 104 ? -31.912 -1.548 -4.868 1.00 70.50 104 LEU A N 1
ATOM 820 C CA . LEU A 1 104 ? -30.740 -1.445 -5.738 1.00 70.50 104 LEU A CA 1
ATOM 821 C C . LEU A 1 104 ? -30.351 0.018 -6.030 1.00 70.50 104 LEU A C 1
ATOM 823 O O . LEU A 1 104 ? -29.238 0.276 -6.477 1.00 70.50 104 LEU A O 1
ATOM 827 N N . LEU A 1 105 ? -31.230 0.988 -5.740 1.00 72.06 105 LEU A N 1
ATOM 828 C CA . LEU A 1 105 ? -30.936 2.424 -5.878 1.00 72.06 105 LEU A CA 1
ATOM 829 C C . LEU A 1 105 ? -29.817 2.881 -4.931 1.00 72.06 105 LEU A C 1
ATOM 831 O O . LEU A 1 105 ? -29.142 3.863 -5.228 1.00 72.06 105 LEU A O 1
ATOM 835 N N . PHE A 1 106 ? -29.567 2.147 -3.839 1.00 71.88 106 PHE A N 1
ATOM 836 C CA . PHE A 1 106 ? -28.429 2.385 -2.944 1.00 71.88 106 PHE A CA 1
ATOM 837 C C . PHE A 1 106 ? -27.071 2.231 -3.651 1.00 71.88 106 PHE A C 1
ATOM 839 O O . PHE A 1 106 ? -26.084 2.836 -3.239 1.00 71.88 106 PHE A O 1
ATOM 846 N N . LEU A 1 107 ? -27.010 1.458 -4.742 1.00 71.44 107 LEU A N 1
ATOM 847 C CA . LEU A 1 107 ? -25.786 1.288 -5.524 1.00 71.44 107 LEU A CA 1
ATOM 848 C C . LEU A 1 107 ? -25.442 2.514 -6.384 1.00 71.44 107 LEU A C 1
ATOM 850 O O . LEU A 1 107 ? -24.344 2.563 -6.930 1.00 71.44 107 LEU A O 1
ATOM 854 N N . ILE A 1 108 ? -26.328 3.506 -6.514 1.00 80.56 108 ILE A N 1
ATOM 855 C CA . ILE A 1 108 ? -26.080 4.710 -7.318 1.00 80.56 108 ILE A CA 1
ATOM 856 C C . ILE A 1 108 ? -25.245 5.719 -6.515 1.00 80.56 108 ILE A C 1
ATOM 858 O O . ILE A 1 108 ? -25.485 5.963 -5.336 1.00 80.56 108 ILE A O 1
ATOM 862 N N . GLY A 1 109 ? -24.255 6.338 -7.166 1.00 82.06 109 GLY A N 1
ATOM 863 C CA . GLY A 1 109 ? -23.415 7.377 -6.563 1.00 82.06 109 GLY A CA 1
ATOM 864 C C . GLY A 1 109 ? -22.089 6.828 -6.011 1.00 82.06 109 GLY A C 1
ATOM 865 O O . GLY A 1 109 ? -21.390 6.122 -6.742 1.00 82.06 109 GLY A O 1
ATOM 866 N N . PRO A 1 110 ? -21.692 7.142 -4.760 1.00 81.88 110 PRO A N 1
ATOM 867 C CA . PRO A 1 110 ? -20.398 6.725 -4.203 1.00 81.88 110 PRO A CA 1
ATOM 868 C C . PRO A 1 110 ? -20.170 5.207 -4.245 1.00 81.88 110 PRO A C 1
ATOM 870 O O . PRO A 1 110 ? -19.050 4.747 -4.462 1.00 81.88 110 PRO A O 1
ATOM 873 N N . VAL A 1 111 ? -21.245 4.429 -4.097 1.00 82.75 111 VAL A N 1
ATOM 874 C CA . VAL A 1 111 ? -21.204 2.963 -4.135 1.00 82.75 111 VAL A CA 1
ATOM 875 C C . VAL A 1 111 ? -20.877 2.447 -5.541 1.00 82.75 111 VAL A C 1
ATOM 877 O O . VAL A 1 111 ? -20.031 1.565 -5.681 1.00 82.75 111 VAL A O 1
ATOM 880 N N . ALA A 1 112 ? -21.445 3.043 -6.596 1.00 84.81 112 ALA A N 1
ATOM 881 C CA . ALA A 1 112 ? -21.098 2.710 -7.980 1.00 84.81 112 ALA A CA 1
ATOM 882 C C . ALA A 1 112 ? -19.616 2.987 -8.273 1.00 84.81 112 ALA A C 1
ATOM 884 O O . ALA A 1 112 ? -18.943 2.162 -8.893 1.00 84.81 112 ALA A O 1
ATOM 885 N N . MET A 1 113 ? -19.082 4.118 -7.794 1.00 88.75 113 MET A N 1
ATOM 886 C CA . MET A 1 113 ? -17.657 4.437 -7.946 1.00 88.75 113 MET A CA 1
ATOM 887 C C . MET A 1 113 ? -16.774 3.400 -7.243 1.00 88.75 113 MET A C 1
ATOM 889 O O . MET A 1 113 ? -15.788 2.939 -7.821 1.00 88.75 113 MET A O 1
ATOM 893 N N . ALA A 1 114 ? -17.153 2.990 -6.030 1.00 86.00 114 ALA A N 1
ATOM 894 C CA . ALA A 1 114 ? -16.445 1.962 -5.275 1.00 86.00 114 ALA A CA 1
ATOM 895 C C . ALA A 1 114 ? -16.494 0.592 -5.973 1.00 86.00 114 ALA A C 1
ATOM 897 O O . ALA A 1 114 ? -15.484 -0.109 -6.012 1.00 86.00 114 ALA A O 1
ATOM 898 N N . PHE A 1 115 ? -17.623 0.232 -6.589 1.00 84.56 115 PHE A N 1
ATOM 899 C CA . PHE A 1 115 ? -17.763 -1.013 -7.345 1.00 84.56 115 PHE A CA 1
ATOM 900 C C . PHE A 1 115 ? -16.876 -1.030 -8.600 1.00 84.56 115 PHE A C 1
ATOM 902 O O . PHE A 1 115 ? -16.147 -1.992 -8.834 1.00 84.56 115 PHE A O 1
ATOM 909 N N . ILE A 1 116 ? -16.856 0.061 -9.373 1.00 86.25 116 ILE A N 1
ATOM 910 C CA . ILE A 1 116 ? -15.982 0.198 -10.552 1.00 86.25 116 ILE A CA 1
ATOM 911 C C . ILE A 1 116 ? -14.504 0.135 -10.144 1.00 86.25 116 ILE A C 1
ATOM 913 O O . ILE A 1 116 ? -13.699 -0.517 -10.813 1.00 86.25 116 ILE A O 1
ATOM 917 N N . ALA A 1 117 ? -14.140 0.783 -9.035 1.00 87.62 117 ALA A N 1
ATOM 918 C CA . ALA A 1 117 ? -12.792 0.711 -8.488 1.00 87.62 117 ALA A CA 1
ATOM 919 C C . ALA A 1 117 ? -12.430 -0.718 -8.058 1.00 87.62 117 ALA A C 1
ATOM 921 O O . ALA A 1 117 ? -11.343 -1.180 -8.389 1.00 87.62 117 ALA A O 1
ATOM 922 N N . ALA A 1 118 ? -13.341 -1.444 -7.405 1.00 86.88 118 ALA A N 1
ATOM 923 C CA . ALA A 1 118 ? -13.132 -2.834 -7.003 1.00 86.88 118 ALA A CA 1
ATOM 924 C C . ALA A 1 118 ? -12.927 -3.764 -8.210 1.00 86.88 118 ALA A C 1
ATOM 926 O O . ALA A 1 118 ? -12.022 -4.594 -8.194 1.00 86.88 118 ALA A O 1
ATOM 927 N N . VAL A 1 119 ? -13.693 -3.590 -9.292 1.00 86.56 119 VAL A N 1
ATOM 928 C CA . VAL A 1 119 ? -13.498 -4.354 -10.539 1.00 86.56 119 VAL A CA 1
ATOM 929 C C . VAL A 1 119 ? -12.141 -4.046 -11.178 1.00 86.56 119 VAL A C 1
ATOM 931 O O . VAL A 1 119 ? -11.432 -4.959 -11.597 1.00 86.56 119 VAL A O 1
ATOM 934 N N . LYS A 1 120 ? -11.725 -2.773 -11.213 1.00 84.75 120 LYS A N 1
ATOM 935 C CA . LYS A 1 120 ? -10.371 -2.408 -11.666 1.00 84.75 120 LYS A CA 1
ATOM 936 C C . LYS A 1 120 ? -9.282 -2.998 -10.768 1.00 84.75 120 LYS A C 1
ATOM 938 O O . LYS A 1 120 ? -8.238 -3.396 -11.269 1.00 84.75 120 LYS A O 1
ATOM 943 N N . LEU A 1 121 ? -9.536 -3.077 -9.465 1.00 86.69 121 LEU A N 1
ATOM 944 C CA . LEU A 1 121 ? -8.623 -3.645 -8.479 1.00 86.69 121 LEU A CA 1
ATOM 945 C C . LEU A 1 121 ? -8.519 -5.179 -8.600 1.00 86.69 121 LEU A C 1
ATOM 947 O O . LEU A 1 121 ? -7.452 -5.740 -8.374 1.00 86.69 121 LEU A O 1
ATOM 951 N N . LEU A 1 122 ? -9.593 -5.862 -9.013 1.00 85.00 122 LEU A N 1
ATOM 952 C CA . LEU A 1 122 ? -9.597 -7.305 -9.296 1.00 85.00 122 LEU A CA 1
ATOM 953 C C . LEU A 1 122 ? -8.694 -7.677 -10.472 1.00 85.00 122 LEU A C 1
ATOM 955 O O . LEU A 1 122 ? -8.019 -8.704 -10.428 1.00 85.00 122 LEU A O 1
ATOM 959 N N . ASN A 1 123 ? -8.664 -6.828 -11.497 1.00 86.06 123 ASN A N 1
ATOM 960 C CA . ASN A 1 123 ? -7.811 -6.996 -12.673 1.00 86.06 123 ASN A CA 1
ATOM 961 C C . ASN A 1 123 ? -6.446 -6.315 -12.510 1.00 86.06 123 ASN A C 1
ATOM 963 O O . ASN A 1 123 ? -5.733 -6.120 -13.490 1.00 86.06 123 ASN A O 1
ATOM 967 N N . TRP A 1 124 ? -6.092 -5.902 -11.291 1.00 85.50 124 TRP A N 1
ATOM 968 C CA . TRP A 1 124 ? -4.845 -5.196 -11.057 1.00 85.50 124 TRP A CA 1
ATOM 969 C C . TRP A 1 124 ? -3.642 -6.131 -11.226 1.00 85.50 124 TRP A C 1
ATOM 971 O O . TRP A 1 124 ? -3.497 -7.140 -10.525 1.00 85.50 124 TRP A O 1
ATOM 981 N N . GLU A 1 125 ? -2.757 -5.729 -12.131 1.00 79.62 125 GLU A N 1
ATOM 982 C CA . GLU A 1 125 ? -1.425 -6.282 -12.339 1.00 79.62 125 GLU A CA 1
ATOM 983 C C . GLU A 1 125 ? -0.395 -5.152 -12.266 1.00 79.62 125 GLU A C 1
ATOM 985 O O . GLU A 1 125 ? -0.713 -3.979 -12.482 1.00 79.62 125 GLU A O 1
ATOM 990 N N . ASN A 1 126 ? 0.843 -5.497 -11.919 1.00 79.12 126 ASN A N 1
ATOM 991 C CA . ASN A 1 126 ? 1.906 -4.513 -11.761 1.00 79.12 126 ASN A CA 1
ATOM 992 C C . ASN A 1 126 ? 2.329 -3.960 -13.136 1.00 79.12 126 ASN A C 1
ATOM 994 O O . ASN A 1 126 ? 2.818 -4.738 -13.958 1.00 79.12 126 ASN A O 1
ATOM 998 N N . PRO A 1 127 ? 2.180 -2.651 -13.410 1.00 76.75 127 PRO A N 1
ATOM 999 C CA . PRO A 1 127 ? 2.564 -2.094 -14.698 1.00 76.75 127 PRO A CA 1
ATOM 1000 C C . PRO A 1 127 ? 4.088 -2.130 -14.867 1.00 76.75 127 PRO A C 1
ATOM 1002 O O . PRO A 1 127 ? 4.835 -1.597 -14.044 1.00 76.75 127 PRO A O 1
ATOM 1005 N N . VAL A 1 128 ? 4.546 -2.744 -15.959 1.00 78.00 128 VAL A N 1
ATOM 1006 C CA . VAL A 1 128 ? 5.953 -2.733 -16.373 1.00 78.00 128 VAL A CA 1
ATOM 1007 C C . VAL A 1 128 ? 6.137 -1.633 -17.410 1.00 78.00 128 VAL A C 1
ATOM 1009 O O . VAL A 1 128 ? 5.413 -1.565 -18.403 1.00 78.00 128 VAL A O 1
ATOM 1012 N N . HIS A 1 129 ? 7.092 -0.740 -17.172 1.00 80.31 129 HIS A N 1
ATOM 1013 C CA . HIS A 1 129 ? 7.432 0.313 -18.114 1.00 80.31 129 HIS A CA 1
ATOM 1014 C C . HIS A 1 129 ? 8.653 -0.098 -18.928 1.00 80.31 129 HIS A C 1
ATOM 1016 O O . HIS A 1 129 ? 9.708 -0.403 -18.374 1.00 80.31 129 HIS A O 1
ATOM 1022 N N . HIS A 1 130 ? 8.520 -0.056 -20.251 1.00 79.81 130 HIS A N 1
ATOM 1023 C CA . HIS A 1 130 ? 9.613 -0.340 -21.172 1.00 79.81 130 HIS A CA 1
ATOM 1024 C C . HIS A 1 130 ? 10.159 0.972 -21.732 1.00 79.81 130 HIS A C 1
ATOM 1026 O O . HIS A 1 130 ? 9.415 1.796 -22.268 1.00 79.81 130 HIS A O 1
ATOM 1032 N N . ARG A 1 131 ? 11.471 1.171 -21.622 1.00 74.12 131 ARG A N 1
ATOM 1033 C CA . ARG A 1 131 ? 12.184 2.302 -22.210 1.00 74.12 131 ARG A CA 1
ATOM 1034 C C . ARG A 1 131 ? 13.321 1.783 -23.075 1.00 74.12 131 ARG A C 1
ATOM 1036 O O . ARG A 1 131 ? 14.235 1.129 -22.585 1.00 74.12 131 ARG A O 1
ATOM 1043 N N . GLN A 1 132 ? 13.292 2.112 -24.358 1.00 75.38 132 GLN A N 1
ATOM 1044 C CA . GLN A 1 132 ? 14.398 1.835 -25.268 1.00 75.38 132 GLN A CA 1
ATOM 1045 C C . GLN A 1 132 ? 15.325 3.053 -25.319 1.00 75.38 132 GLN A C 1
ATOM 1047 O O . GLN A 1 132 ? 14.855 4.189 -25.429 1.00 75.38 132 GLN A O 1
ATOM 1052 N N . THR 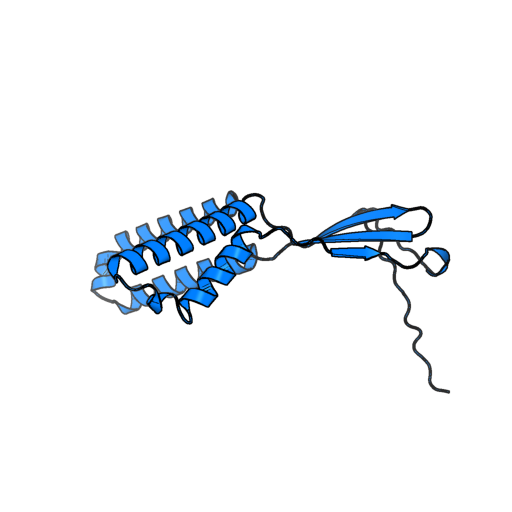A 1 133 ? 16.633 2.842 -25.186 1.00 67.00 133 THR A N 1
ATOM 1053 C CA . THR A 1 133 ? 17.621 3.902 -25.403 1.00 67.00 133 THR A CA 1
ATOM 1054 C C . THR A 1 133 ? 17.857 4.103 -26.895 1.00 67.00 133 THR A C 1
ATOM 1056 O O . THR A 1 133 ? 17.541 3.241 -27.718 1.00 67.00 133 THR A O 1
ATOM 1059 N N . ALA A 1 134 ? 18.391 5.271 -27.260 1.00 70.19 134 ALA A N 1
ATOM 1060 C CA . ALA A 1 134 ? 18.775 5.513 -28.643 1.00 70.19 134 ALA A CA 1
ATOM 1061 C C . ALA A 1 134 ? 19.878 4.517 -29.079 1.00 70.19 134 ALA A C 1
ATOM 1063 O O . ALA A 1 134 ? 20.588 3.964 -28.233 1.00 70.19 134 ALA A O 1
ATOM 1064 N N . PRO A 1 135 ? 20.040 4.287 -30.386 1.00 72.00 135 PRO A N 1
ATOM 1065 C CA . PRO A 1 135 ? 21.105 3.439 -30.896 1.00 72.00 135 PRO A CA 1
ATOM 1066 C C . PRO A 1 135 ? 22.500 3.826 -30.380 1.00 72.00 135 PRO A C 1
ATOM 1068 O O . PRO A 1 135 ? 22.782 5.005 -30.149 1.00 72.00 135 PRO A O 1
ATOM 1071 N N . TRP A 1 136 ? 23.400 2.852 -30.231 1.00 69.12 136 TRP A N 1
ATOM 1072 C CA . TRP A 1 136 ? 24.737 3.092 -29.662 1.00 69.12 136 TRP A CA 1
ATOM 1073 C C . TRP A 1 136 ? 25.565 4.114 -30.442 1.00 69.12 136 TRP A C 1
ATOM 1075 O O . TRP A 1 136 ? 26.277 4.902 -29.836 1.00 69.12 136 TRP A O 1
ATOM 1085 N N . HIS A 1 137 ? 25.415 4.158 -31.768 1.00 67.19 137 HIS A N 1
ATOM 1086 C CA . HIS A 1 137 ? 26.137 5.098 -32.632 1.00 67.19 137 HIS A CA 1
ATOM 1087 C C . HIS A 1 137 ? 25.782 6.576 -32.383 1.00 67.19 137 HIS A C 1
ATOM 1089 O O . HIS A 1 137 ? 26.497 7.459 -32.843 1.00 67.19 137 HIS A O 1
ATOM 1095 N N . LEU A 1 138 ? 24.675 6.851 -31.681 1.00 67.56 138 LEU A N 1
ATOM 1096 C CA . LEU A 1 138 ? 24.254 8.200 -31.286 1.00 67.56 138 LEU A CA 1
ATOM 1097 C C . LEU A 1 138 ? 24.766 8.597 -29.895 1.00 67.56 138 LEU A C 1
ATOM 1099 O O . LEU A 1 138 ? 24.555 9.734 -29.473 1.00 67.56 138 LEU A O 1
ATOM 1103 N N . HIS A 1 139 ? 25.391 7.671 -29.166 1.00 64.44 139 HIS A N 1
ATOM 1104 C CA . HIS A 1 139 ? 25.936 7.917 -27.840 1.00 64.44 139 HIS A CA 1
ATOM 1105 C C . HIS A 1 139 ? 27.438 8.176 -27.935 1.00 64.44 139 HIS A C 1
ATOM 1107 O O . HIS A 1 139 ? 28.196 7.357 -28.441 1.00 64.44 139 HIS A O 1
ATOM 1113 N N . GLU A 1 140 ? 27.860 9.328 -27.425 1.00 63.16 140 GLU A N 1
ATOM 1114 C CA . GLU A 1 140 ? 29.249 9.789 -27.503 1.00 63.16 140 GLU A CA 1
ATOM 1115 C C . GLU A 1 140 ? 30.131 9.157 -26.409 1.00 63.16 140 GLU A C 1
ATOM 1117 O O . GLU A 1 140 ? 31.345 9.051 -26.559 1.00 63.16 140 GLU A O 1
ATOM 1122 N N . PHE A 1 141 ? 29.521 8.684 -25.316 1.00 59.34 141 PHE A N 1
ATOM 1123 C CA . PHE A 1 141 ? 30.192 7.943 -24.253 1.00 59.34 141 PHE A CA 1
ATOM 1124 C C . PHE A 1 141 ? 29.220 7.000 -23.533 1.00 59.34 141 PHE A C 1
ATOM 1126 O O . PHE A 1 141 ? 28.053 7.323 -23.310 1.00 59.34 141 PHE A O 1
ATOM 1133 N N . VAL A 1 142 ? 29.714 5.819 -23.160 1.00 60.03 142 VAL A N 1
ATOM 1134 C CA . VAL A 1 142 ? 28.987 4.820 -22.368 1.00 60.03 142 VAL A CA 1
ATOM 1135 C C . VAL A 1 142 ? 29.857 4.484 -21.166 1.00 60.03 142 VAL A C 1
ATOM 1137 O O . VAL A 1 142 ? 30.953 3.949 -21.323 1.00 60.03 142 VAL A O 1
ATOM 1140 N N . THR A 1 143 ? 29.397 4.821 -19.964 1.00 62.81 143 THR A N 1
ATOM 1141 C CA . THR A 1 143 ? 30.067 4.419 -18.725 1.00 62.81 143 THR A CA 1
ATOM 1142 C C . THR A 1 143 ? 29.457 3.116 -18.222 1.00 62.81 143 THR A C 1
ATOM 1144 O O . THR A 1 143 ? 28.235 2.959 -18.149 1.00 62.81 143 THR A O 1
ATOM 1147 N N . VAL A 1 144 ? 30.329 2.157 -17.909 1.00 59.72 144 VAL A N 1
ATOM 1148 C CA . VAL A 1 144 ? 29.950 0.846 -17.377 1.00 59.72 144 VAL A CA 1
ATOM 1149 C C . VAL A 1 144 ? 30.307 0.811 -15.897 1.00 59.72 144 VAL A C 1
ATOM 1151 O O . VAL A 1 144 ? 31.488 0.839 -15.553 1.00 59.72 144 VAL A O 1
ATOM 1154 N N . ASP A 1 145 ? 29.312 0.734 -15.012 1.00 53.22 145 ASP A N 1
ATOM 1155 C CA . ASP A 1 145 ? 29.566 0.496 -13.591 1.00 53.22 145 ASP A CA 1
ATOM 1156 C C . ASP A 1 145 ? 29.613 -1.016 -13.319 1.00 53.22 145 ASP A C 1
ATOM 1158 O O . ASP A 1 145 ? 28.592 -1.695 -13.188 1.00 53.22 145 ASP A O 1
ATOM 1162 N N . HIS A 1 146 ? 30.826 -1.564 -13.215 1.00 57.97 146 HIS A N 1
ATOM 1163 C CA . HIS A 1 146 ? 31.046 -2.983 -12.919 1.00 57.97 146 HIS A CA 1
ATOM 1164 C C . HIS A 1 146 ? 30.645 -3.405 -11.498 1.00 57.97 146 HIS A C 1
ATOM 1166 O O . HIS A 1 146 ? 30.482 -4.599 -11.257 1.00 57.97 146 HIS A O 1
ATOM 1172 N N . LYS A 1 147 ? 30.456 -2.477 -10.547 1.00 51.88 147 LYS A N 1
ATOM 1173 C CA . LYS A 1 147 ? 30.036 -2.836 -9.180 1.00 51.88 147 LYS A CA 1
ATOM 1174 C C . LYS A 1 147 ? 28.544 -3.139 -9.071 1.00 51.88 147 LYS A C 1
ATOM 1176 O O . LYS A 1 147 ? 28.153 -3.858 -8.154 1.00 51.88 147 LYS A O 1
ATOM 1181 N N . ARG A 1 148 ? 27.723 -2.572 -9.957 1.00 51.88 148 ARG A N 1
ATOM 1182 C CA . ARG A 1 148 ? 26.263 -2.759 -9.972 1.00 51.88 148 ARG A CA 1
ATOM 1183 C C . ARG A 1 148 ? 25.730 -3.422 -11.243 1.00 51.88 148 ARG A C 1
ATOM 1185 O O . ARG A 1 148 ? 24.556 -3.757 -11.256 1.00 51.88 148 ARG A O 1
ATOM 1192 N N . LEU A 1 149 ? 26.590 -3.685 -12.237 1.00 51.69 149 LEU A N 1
ATOM 1193 C CA . LEU A 1 149 ? 26.204 -4.198 -13.563 1.00 51.69 149 LEU A CA 1
ATOM 1194 C C . LEU A 1 149 ? 25.189 -3.279 -14.275 1.00 51.69 149 LEU A C 1
ATOM 1196 O O . LEU A 1 149 ? 24.371 -3.746 -15.062 1.00 51.69 149 LEU A O 1
ATOM 1200 N N . ASP A 1 150 ? 25.283 -1.967 -14.033 1.00 45.78 150 ASP A N 1
ATOM 1201 C CA . ASP A 1 150 ? 24.403 -0.949 -14.615 1.00 45.78 150 ASP A CA 1
ATOM 1202 C C . ASP A 1 150 ? 25.166 -0.091 -15.646 1.00 45.78 150 ASP A C 1
ATOM 1204 O O . ASP A 1 150 ? 26.345 0.235 -15.468 1.00 45.78 150 ASP A O 1
ATOM 1208 N N . LEU A 1 151 ? 24.481 0.302 -16.729 1.00 49.97 151 LEU A N 1
ATOM 1209 C CA . LEU A 1 151 ? 24.965 1.285 -17.707 1.00 49.97 151 LEU A CA 1
ATOM 1210 C C . LEU A 1 151 ? 24.223 2.610 -17.524 1.00 49.97 151 LEU A C 1
ATOM 1212 O O . LEU A 1 151 ? 22.990 2.640 -17.560 1.00 49.97 151 LEU A O 1
ATOM 1216 N N . ALA A 1 152 ? 24.962 3.713 -17.407 1.00 49.72 152 ALA A N 1
ATOM 1217 C CA . ALA A 1 152 ? 24.406 5.064 -17.389 1.00 49.72 152 ALA A CA 1
ATOM 1218 C C . ALA A 1 152 ? 24.760 5.786 -18.703 1.00 49.72 152 ALA A C 1
ATOM 1220 O O . ALA A 1 152 ? 25.814 6.413 -18.796 1.00 49.72 152 ALA A O 1
ATOM 1221 N N . PRO A 1 153 ? 23.922 5.696 -19.755 1.00 49.53 153 PRO A N 1
ATOM 1222 C CA . PRO A 1 153 ? 24.125 6.495 -20.955 1.00 49.53 153 PRO A CA 1
ATOM 1223 C C . PRO A 1 153 ? 23.788 7.954 -20.635 1.00 49.53 153 PRO A C 1
ATOM 1225 O O . PRO A 1 153 ? 22.626 8.301 -20.416 1.00 49.53 153 PRO A O 1
ATOM 1228 N N . GLU A 1 154 ? 24.801 8.813 -20.593 1.00 41.09 154 GLU A N 1
ATOM 1229 C CA . GLU A 1 154 ? 24.613 10.241 -20.368 1.00 41.09 154 GLU A CA 1
ATOM 1230 C C . GLU A 1 154 ? 24.693 10.996 -21.695 1.00 41.09 154 GLU A C 1
ATOM 1232 O O . GLU A 1 154 ? 25.647 10.897 -22.462 1.00 41.09 154 GLU A O 1
ATOM 1237 N N . LYS A 1 155 ? 23.633 11.750 -21.989 1.00 41.81 155 LYS A N 1
ATOM 1238 C CA . LYS A 1 155 ? 23.586 12.659 -23.129 1.00 41.81 155 LYS A CA 1
ATOM 1239 C C . LYS A 1 155 ? 24.028 14.023 -22.620 1.00 41.81 155 LYS A C 1
ATOM 1241 O O . LYS A 1 155 ? 23.280 14.659 -21.879 1.00 41.81 155 LYS A O 1
ATOM 1246 N N . ARG A 1 156 ? 25.214 14.494 -23.018 1.00 36.25 156 ARG A N 1
ATOM 1247 C CA . ARG A 1 156 ? 25.594 15.893 -22.794 1.00 36.25 156 ARG A CA 1
ATOM 1248 C C . ARG A 1 156 ? 24.590 16.749 -23.568 1.00 36.25 156 ARG A C 1
ATOM 1250 O O . ARG A 1 156 ? 24.595 16.743 -24.794 1.00 36.25 156 ARG A O 1
ATOM 1257 N N . ILE A 1 157 ? 23.679 17.428 -22.872 1.00 40.59 157 ILE A N 1
ATOM 1258 C CA . ILE A 1 157 ? 22.906 18.517 -23.475 1.00 40.59 157 ILE A CA 1
ATOM 1259 C C . ILE A 1 157 ? 23.959 19.583 -23.797 1.00 40.59 157 ILE A C 1
ATOM 1261 O O . ILE A 1 157 ? 24.586 20.078 -22.857 1.00 40.59 157 ILE A O 1
ATOM 1265 N N . PRO A 1 158 ? 24.251 19.898 -25.072 1.00 34.47 158 PRO A N 1
ATOM 1266 C CA . PRO A 1 158 ? 25.170 20.982 -25.354 1.00 34.47 158 PRO A CA 1
ATOM 1267 C C . PRO A 1 158 ? 24.535 22.255 -24.796 1.00 34.47 158 PRO A C 1
ATOM 1269 O O . PRO A 1 158 ? 23.438 22.633 -25.207 1.00 34.47 158 PRO A O 1
ATOM 1272 N N . CYS A 1 159 ? 25.200 22.897 -23.833 1.00 37.16 159 CYS A N 1
ATOM 1273 C CA . CYS A 1 159 ? 24.901 24.281 -23.502 1.00 37.16 159 CYS A CA 1
ATOM 1274 C C . CYS A 1 159 ? 25.057 25.070 -24.804 1.00 37.16 159 CYS A C 1
ATOM 1276 O O . CYS A 1 159 ? 26.175 25.241 -25.289 1.00 37.16 159 CYS A O 1
ATOM 1278 N N . GLN A 1 160 ? 23.941 25.491 -25.401 1.00 40.69 160 G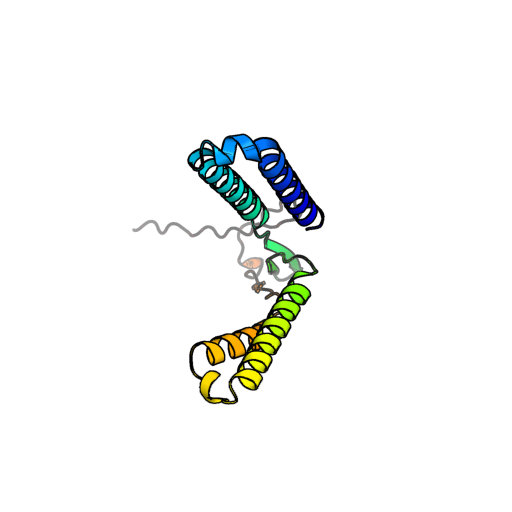LN A N 1
ATOM 1279 C CA . GLN A 1 160 ? 23.970 26.485 -26.461 1.00 40.69 160 GLN A CA 1
ATOM 1280 C C . GLN A 1 160 ? 24.570 27.749 -25.852 1.00 40.69 160 GLN A C 1
ATOM 1282 O O . GLN A 1 160 ? 23.927 28.433 -25.060 1.00 40.69 160 GLN A O 1
ATOM 1287 N N . VAL A 1 161 ? 25.832 28.014 -26.180 1.00 38.56 161 VAL A N 1
ATOM 1288 C CA . VAL A 1 161 ? 26.433 29.329 -25.987 1.00 38.56 161 VAL A CA 1
ATOM 1289 C C . VAL A 1 161 ? 25.725 30.247 -26.987 1.00 38.56 161 VAL A C 1
ATOM 1291 O O . VAL A 1 161 ? 25.796 29.965 -28.186 1.00 38.56 161 VAL A O 1
ATOM 1294 N N . PRO A 1 162 ? 24.985 31.277 -26.540 1.00 38.91 162 PRO A N 1
ATOM 1295 C CA . PRO A 1 162 ? 24.412 32.250 -27.457 1.00 38.91 162 PRO A CA 1
ATOM 1296 C C . PRO A 1 162 ? 25.568 32.973 -28.154 1.00 38.91 162 PRO A C 1
ATOM 1298 O O . PRO A 1 162 ? 26.498 33.413 -27.474 1.00 38.91 162 PRO A O 1
ATOM 1301 N N . GLN A 1 163 ? 25.529 33.030 -29.487 1.00 37.53 163 GLN A N 1
ATOM 1302 C CA . GLN A 1 163 ? 26.399 33.910 -30.270 1.00 37.53 163 GLN A CA 1
ATOM 1303 C C . GLN A 1 163 ? 25.971 35.367 -30.113 1.00 37.53 163 GLN A C 1
ATOM 1305 O O . GLN A 1 163 ? 24.743 35.602 -30.022 1.00 37.53 163 GLN A O 1
#

Nearest PDB structures (foldseek):
  4xgw-assembly1_A  TM=5.124E-01  e=7.249E+00  Escherichia coli K-12

Solvent-accessible surface area (backbone atoms only — not comparable to full-atom values): 9611 Å² total; per-residue (Å²): 103,76,67,51,57,49,49,54,49,52,51,52,53,53,50,51,51,52,52,61,77,40,41,72,61,32,73,76,34,58,69,58,47,54,52,50,53,51,51,52,50,50,49,52,49,51,54,50,55,64,70,59,60,69,48,73,47,77,46,79,48,82,52,100,60,31,40,37,39,39,39,31,69,59,70,62,91,58,51,54,60,51,44,30,49,51,24,50,53,53,51,52,51,52,54,50,51,34,63,75,67,75,39,76,72,68,45,59,60,74,48,40,55,51,50,55,48,27,57,55,37,55,71,50,70,85,72,72,45,80,44,73,52,72,47,54,92,79,52,92,52,78,51,74,42,81,91,75,76,45,74,59,76,63,77,82,75,77,78,79,74,84,131

Foldseek 3Di:
DVVLVVVVVVLVVVLVVCCVVCVVVCVVPVVVVVVSVVVSVVVNVVVVVVVPPWDKDWDWDDDQWFIKIKIFTDDDPCPLVVLLVVLVVLVVVVVVVCVVVVDPCVCPDPNVVSNVVSVCSNVDDTDIDMDIDHTPVPQPDWDADPVVRDIDRDDPPPPPPDD

Secondary structure (DSSP, 8-state):
-HHHHHHHHHHHHHHHHHHHHTHHHHHH-HHHHHHHHHHHHHHHHHHHHHHT-PPEEEEEEE-SS-EEEEEEE---TTHHHHHHHHHHHHHHHHHHHHHHHT-GGGGTTHHHHHHHHHHHHHT--PPEEEEEPPPGGG-S--EEETTTTEEE-----------

Sequence (163 aa):
MITQLGFTAVHLIAGSLIIWGGWTRFLESPKFLIIIILAFAGNLAYYTGLLIRQKTIYNYTLKTDGATVEYYLHYPDFASSFFKGIAIAVILIFVFIALLTGSLLFLIGPVAMAFIAAVKLLNWENPVHHRQTAPWHLHEFVTVDHKRLDLAPEKRIPCQVPQ

pLDDT: mean 75.0, std 13.87, range [34.47, 90.5]

Organism: Pseudomonas syringae pv. actinidiae (NCBI:txid103796)